Protein AF-A0A9D1LJ28-F1 (afdb_monomer)

Structure (mmCIF, N/CA/C/O backbone):
data_AF-A0A9D1LJ28-F1
#
_entry.id   AF-A0A9D1LJ28-F1
#
loop_
_atom_site.group_PDB
_atom_site.id
_atom_site.type_symbol
_atom_site.label_atom_id
_atom_site.label_alt_id
_atom_site.label_comp_id
_atom_site.label_asym_id
_atom_site.label_entity_id
_atom_site.label_seq_id
_atom_site.pdbx_PDB_ins_code
_atom_site.Cartn_x
_atom_site.Cartn_y
_atom_site.Cartn_z
_atom_site.occupancy
_atom_site.B_iso_or_equiv
_atom_site.auth_seq_id
_atom_site.auth_comp_id
_atom_site.auth_asym_id
_atom_site.auth_atom_id
_atom_site.pdbx_PDB_model_num
ATOM 1 N N . MET A 1 1 ? 4.261 -13.581 -7.707 1.00 58.72 1 MET A N 1
ATOM 2 C CA . MET A 1 1 ? 5.310 -12.545 -7.574 1.00 58.72 1 MET A CA 1
ATOM 3 C C . MET A 1 1 ? 5.638 -12.403 -6.090 1.00 58.72 1 MET A C 1
ATOM 5 O O . MET A 1 1 ? 4.703 -12.490 -5.308 1.00 58.72 1 MET A O 1
ATOM 9 N N . ARG A 1 2 ? 6.901 -12.288 -5.649 1.00 75.44 2 ARG A N 1
ATOM 10 C CA . ARG A 1 2 ? 7.209 -12.125 -4.205 1.00 75.44 2 ARG A CA 1
ATOM 11 C C . ARG A 1 2 ? 7.723 -10.711 -3.952 1.00 75.44 2 ARG A C 1
ATOM 13 O O . ARG A 1 2 ? 8.927 -10.493 -3.909 1.00 75.44 2 ARG A O 1
ATOM 20 N N . MET A 1 3 ? 6.792 -9.774 -3.797 1.00 87.31 3 MET A N 1
ATOM 21 C CA . MET A 1 3 ? 7.090 -8.367 -3.521 1.00 87.31 3 MET A CA 1
ATOM 22 C C . MET A 1 3 ? 7.743 -8.196 -2.144 1.00 87.31 3 MET A C 1
ATOM 24 O O . MET A 1 3 ? 7.380 -8.868 -1.170 1.00 87.31 3 MET A O 1
ATOM 28 N N . GLU A 1 4 ? 8.689 -7.264 -2.053 1.00 90.31 4 GLU A N 1
ATOM 29 C CA . GLU A 1 4 ? 9.364 -6.907 -0.811 1.00 90.31 4 GLU A CA 1
ATOM 30 C C . GLU A 1 4 ? 9.309 -5.393 -0.555 1.00 90.31 4 GLU A C 1
ATOM 32 O O . GLU A 1 4 ? 9.383 -4.584 -1.481 1.00 90.31 4 GLU A O 1
ATOM 37 N N . ALA A 1 5 ? 9.213 -5.009 0.718 1.00 89.31 5 ALA A N 1
ATOM 38 C CA . ALA A 1 5 ? 9.286 -3.622 1.176 1.00 89.31 5 ALA A CA 1
ATOM 39 C C . ALA A 1 5 ? 10.314 -3.491 2.311 1.00 89.31 5 ALA A C 1
ATOM 41 O O . ALA A 1 5 ? 10.403 -4.354 3.190 1.00 89.31 5 ALA A O 1
ATOM 42 N N . ASN A 1 6 ? 11.106 -2.417 2.322 1.00 87.56 6 ASN A N 1
ATOM 43 C CA . ASN A 1 6 ? 11.990 -2.118 3.450 1.00 87.56 6 ASN A CA 1
ATOM 44 C C . ASN A 1 6 ? 11.247 -1.259 4.476 1.00 87.56 6 ASN A C 1
ATOM 46 O O . ASN A 1 6 ? 10.496 -0.357 4.115 1.00 87.56 6 ASN A O 1
ATOM 50 N N . THR A 1 7 ? 11.493 -1.474 5.769 1.00 81.06 7 THR A N 1
ATOM 51 C CA . THR A 1 7 ? 10.955 -0.584 6.810 1.00 81.06 7 THR A CA 1
ATOM 52 C C . THR A 1 7 ? 11.398 0.870 6.657 1.00 81.06 7 THR A C 1
ATOM 54 O O . THR A 1 7 ? 10.712 1.753 7.166 1.00 81.06 7 THR A O 1
ATOM 57 N N . ASN A 1 8 ? 12.515 1.111 5.969 1.00 84.94 8 ASN A N 1
ATOM 58 C CA . ASN A 1 8 ? 13.027 2.447 5.677 1.00 84.94 8 ASN A CA 1
ATOM 59 C C . ASN A 1 8 ? 12.455 3.060 4.397 1.00 84.94 8 ASN A C 1
ATOM 61 O O . ASN A 1 8 ? 12.610 4.259 4.201 1.00 84.94 8 ASN A O 1
ATOM 65 N N . ASP A 1 9 ? 11.777 2.271 3.563 1.00 87.44 9 ASP A N 1
ATOM 66 C CA . ASP A 1 9 ? 11.158 2.737 2.318 1.00 87.44 9 ASP A CA 1
ATOM 67 C C . ASP A 1 9 ? 9.753 3.317 2.595 1.00 87.44 9 ASP A C 1
ATOM 69 O O . ASP A 1 9 ? 8.827 3.169 1.796 1.00 87.44 9 ASP A O 1
ATOM 73 N N . LEU A 1 10 ? 9.565 3.924 3.773 1.00 91.69 10 LEU A N 1
ATOM 74 C CA . LEU A 1 10 ? 8.327 4.600 4.152 1.00 91.69 10 LEU A CA 1
ATOM 75 C C . LEU A 1 10 ? 8.193 5.868 3.306 1.00 91.69 10 LEU A C 1
ATOM 77 O O . LEU A 1 10 ? 9.041 6.753 3.392 1.00 91.69 10 LEU A O 1
ATOM 81 N N . LEU A 1 11 ? 7.126 5.952 2.516 1.00 91.19 11 LEU A N 1
ATOM 82 C CA . LEU A 1 11 ? 6.921 7.059 1.580 1.00 91.19 11 LEU A CA 1
ATOM 83 C C . LEU A 1 11 ? 6.509 8.343 2.300 1.00 91.19 11 LEU A C 1
ATOM 85 O O . LEU A 1 11 ? 6.938 9.436 1.942 1.00 91.19 11 LEU A O 1
ATOM 89 N N . CYS A 1 12 ? 5.709 8.205 3.355 1.00 89.75 12 CYS A N 1
ATOM 90 C CA . CYS A 1 12 ? 5.049 9.333 3.984 1.00 89.75 12 CYS A CA 1
ATOM 91 C C . CYS A 1 12 ? 4.731 9.092 5.463 1.00 89.75 12 CYS A C 1
ATOM 93 O O . CYS A 1 12 ? 4.896 7.993 6.003 1.00 89.75 12 CYS A O 1
ATOM 95 N N . LYS A 1 13 ? 4.215 10.123 6.145 1.00 91.38 13 LYS A N 1
ATOM 96 C CA . LYS A 1 13 ? 3.674 9.945 7.500 1.00 91.38 13 LYS A CA 1
ATOM 97 C C . LYS A 1 13 ? 2.470 8.987 7.461 1.00 91.38 13 LYS A C 1
ATOM 99 O O . LYS A 1 13 ? 1.668 9.102 6.528 1.00 91.38 13 LYS A O 1
ATOM 104 N N . PRO A 1 14 ? 2.330 8.082 8.452 1.00 92.81 14 PRO A N 1
ATOM 105 C CA . PRO A 1 14 ? 1.177 7.193 8.544 1.00 92.81 14 PRO A CA 1
ATOM 106 C C . PRO A 1 14 ? -0.131 7.978 8.591 1.00 92.81 14 PRO A C 1
ATOM 108 O O . PRO A 1 14 ? -0.198 9.021 9.244 1.00 92.81 14 PRO A O 1
ATOM 111 N N . ILE A 1 15 ? -1.150 7.456 7.920 1.00 91.69 15 ILE A N 1
ATOM 112 C CA . ILE A 1 15 ? -2.508 7.996 7.939 1.00 91.69 15 ILE A CA 1
ATOM 113 C C . ILE A 1 15 ? -3.186 7.387 9.164 1.00 91.69 15 ILE A C 1
ATOM 115 O O . ILE A 1 15 ? -3.250 6.162 9.277 1.00 91.69 15 ILE A O 1
ATOM 119 N N . SER A 1 16 ? -3.590 8.212 10.128 1.00 91.19 16 SER A N 1
ATOM 120 C CA . SER A 1 16 ? -4.443 7.734 11.222 1.00 91.19 16 SER A CA 1
ATOM 121 C C . SER A 1 16 ? -5.777 7.291 10.642 1.00 91.19 16 SER A C 1
ATOM 123 O O . SER A 1 16 ? -6.160 7.803 9.607 1.00 91.19 16 SER A O 1
ATOM 125 N N . LEU A 1 17 ? -6.432 6.321 11.268 1.00 90.12 17 LEU A N 1
ATOM 126 C CA . LEU A 1 17 ? -7.749 5.859 10.856 1.00 90.12 17 LEU A CA 1
ATOM 127 C C . LEU A 1 17 ? -8.684 5.894 12.064 1.00 90.12 17 LEU A C 1
ATOM 129 O O . LEU A 1 17 ? -8.267 5.596 13.188 1.00 90.12 17 LEU A O 1
ATOM 133 N N . SER A 1 18 ? -9.953 6.208 11.822 1.00 88.12 18 SER A N 1
ATOM 134 C CA . SER A 1 18 ? -11.023 6.124 12.823 1.00 88.12 18 SER A CA 1
ATOM 135 C C . SER A 1 18 ? -11.299 4.673 13.248 1.00 88.12 18 SER A C 1
ATOM 137 O O . SER A 1 18 ? -11.559 4.401 14.421 1.00 88.12 18 SER A O 1
ATOM 139 N N . ALA A 1 19 ? -11.176 3.729 12.310 1.00 90.38 19 ALA A N 1
ATOM 140 C CA . ALA A 1 19 ? -11.352 2.297 12.524 1.00 90.38 19 ALA A CA 1
ATOM 141 C C . ALA A 1 19 ? -10.449 1.470 11.581 1.00 90.38 19 ALA A C 1
ATOM 143 O O . ALA A 1 19 ? -9.910 2.006 10.610 1.00 90.38 19 ALA A O 1
ATOM 144 N N . PRO A 1 20 ? -10.257 0.164 11.844 1.00 91.88 20 PRO A N 1
ATOM 145 C CA . PRO A 1 20 ? -9.601 -0.737 10.900 1.00 91.88 20 PRO A CA 1
ATOM 146 C C . PRO A 1 20 ? -10.341 -0.777 9.556 1.00 91.88 20 PRO A C 1
ATOM 148 O O . PRO A 1 20 ? -11.566 -0.868 9.527 1.00 91.88 20 PRO A O 1
ATOM 151 N N . ILE A 1 21 ? -9.595 -0.767 8.452 1.00 92.19 21 ILE A N 1
ATOM 152 C CA . ILE A 1 21 ? -10.131 -0.837 7.090 1.00 92.19 21 ILE A CA 1
ATOM 153 C C . ILE A 1 21 ? -10.016 -2.265 6.544 1.00 92.19 21 ILE A C 1
ATOM 155 O O . ILE A 1 21 ? -8.983 -2.922 6.701 1.00 92.19 21 ILE A O 1
ATOM 159 N N . ASP A 1 22 ? -11.064 -2.726 5.860 1.00 93.31 22 ASP A N 1
ATOM 160 C CA . ASP A 1 22 ? -11.018 -3.927 5.024 1.00 93.31 22 ASP A CA 1
ATOM 161 C C . ASP A 1 22 ? -10.314 -3.608 3.696 1.00 93.31 22 ASP A C 1
ATOM 163 O O . ASP A 1 22 ? -10.745 -2.737 2.935 1.00 93.31 22 ASP A O 1
ATOM 167 N N . PHE A 1 23 ? -9.224 -4.319 3.402 1.00 94.62 23 PHE A N 1
ATOM 168 C CA . PHE A 1 23 ? -8.471 -4.122 2.164 1.00 94.62 23 PHE A CA 1
ATOM 169 C C . PHE A 1 23 ? -9.266 -4.444 0.898 1.00 94.62 23 PHE A C 1
ATOM 171 O O . PHE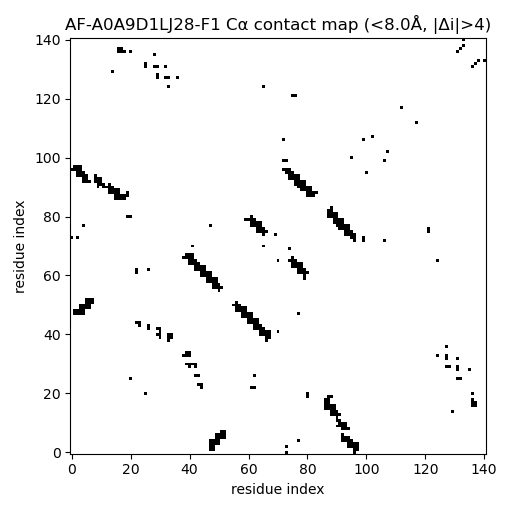 A 1 23 ? -8.962 -3.865 -0.141 1.00 94.62 23 PHE A O 1
ATOM 178 N N . THR A 1 24 ? -10.282 -5.304 0.965 1.00 94.25 24 THR A N 1
ATOM 179 C CA . THR A 1 24 ? -11.175 -5.566 -0.174 1.00 94.25 24 THR A CA 1
ATOM 180 C C . THR A 1 24 ? -11.968 -4.316 -0.539 1.00 94.25 24 THR A C 1
ATOM 182 O O . THR A 1 24 ? -12.020 -3.934 -1.702 1.00 94.25 24 THR A O 1
ATOM 185 N N . VAL A 1 25 ? -12.519 -3.630 0.465 1.00 94.00 25 VAL A N 1
ATOM 186 C CA . VAL A 1 25 ? -13.282 -2.391 0.261 1.00 94.00 25 VAL A CA 1
ATOM 187 C C . VAL A 1 25 ? -12.350 -1.265 -0.186 1.00 94.00 25 VAL A C 1
ATOM 189 O O . VAL A 1 25 ? -12.638 -0.541 -1.136 1.00 94.00 25 VAL A O 1
ATOM 192 N N . LEU A 1 26 ? -11.183 -1.145 0.454 1.00 95.00 26 LEU A N 1
ATOM 193 C CA . LEU A 1 26 ? -10.192 -0.132 0.094 1.00 95.00 26 LEU A CA 1
ATOM 194 C C . LEU A 1 26 ? -9.680 -0.296 -1.343 1.00 95.00 26 LEU A C 1
ATOM 196 O O . LEU A 1 26 ? -9.468 0.703 -2.023 1.00 95.00 26 LEU A O 1
ATOM 200 N N . LYS A 1 27 ? -9.501 -1.537 -1.811 1.00 94.69 27 LYS A N 1
ATOM 201 C CA . LYS A 1 27 ? -9.147 -1.850 -3.201 1.00 94.69 27 LYS A CA 1
ATOM 202 C C . LYS A 1 27 ? -10.151 -1.246 -4.180 1.00 94.69 27 LYS A C 1
ATOM 204 O O . LYS A 1 27 ? -9.733 -0.580 -5.122 1.00 94.69 27 LYS A O 1
ATOM 209 N N . GLU A 1 28 ? -11.445 -1.484 -3.969 1.00 94.69 28 GLU A N 1
ATOM 210 C CA . GLU A 1 28 ? -12.498 -1.000 -4.870 1.00 94.69 28 GLU A CA 1
ATOM 211 C C . GLU A 1 28 ? -12.514 0.530 -4.932 1.00 94.69 28 GLU A C 1
ATOM 213 O O . GLU A 1 28 ? -12.552 1.108 -6.018 1.00 94.69 28 GLU A O 1
ATOM 218 N N . ILE A 1 29 ? -12.383 1.187 -3.775 1.00 94.00 29 ILE A N 1
ATOM 219 C CA . ILE A 1 29 ? -12.351 2.650 -3.681 1.00 94.00 29 ILE A CA 1
ATOM 220 C C . ILE A 1 29 ? -11.101 3.213 -4.371 1.00 94.00 29 ILE A C 1
ATOM 222 O O . ILE A 1 29 ? -11.218 4.107 -5.204 1.00 94.00 29 ILE A O 1
ATOM 226 N N . ILE A 1 30 ? -9.908 2.676 -4.091 1.00 94.75 30 ILE A N 1
ATOM 227 C CA . ILE A 1 30 ? -8.665 3.122 -4.746 1.00 94.75 30 ILE A CA 1
ATOM 228 C C . ILE A 1 30 ? -8.753 2.940 -6.264 1.00 94.75 30 ILE A C 1
ATOM 230 O O . ILE A 1 30 ? -8.335 3.830 -7.004 1.00 94.75 30 ILE A O 1
ATOM 234 N N . GLY A 1 31 ? -9.306 1.818 -6.734 1.00 92.50 31 GLY A N 1
ATOM 235 C CA . GLY A 1 31 ? -9.525 1.573 -8.159 1.00 92.50 31 GLY A CA 1
ATOM 236 C C . GLY A 1 31 ? -10.433 2.631 -8.791 1.00 92.50 31 GLY A C 1
ATOM 237 O O . GLY A 1 31 ? -10.101 3.174 -9.846 1.00 92.50 31 GLY A O 1
ATOM 238 N N . PHE A 1 32 ? -11.527 2.990 -8.111 1.00 92.75 32 PHE A N 1
ATOM 239 C CA . PHE A 1 32 ? -12.436 4.054 -8.541 1.00 92.75 32 PHE A CA 1
ATOM 240 C C . PHE A 1 32 ? -11.737 5.421 -8.635 1.00 92.75 32 PHE A C 1
ATOM 242 O O . PHE A 1 32 ? -11.762 6.044 -9.696 1.00 92.75 32 PHE A O 1
ATOM 249 N N . PHE A 1 33 ? -11.044 5.873 -7.582 1.00 93.00 33 PHE A N 1
ATOM 250 C CA . PHE A 1 33 ? -10.322 7.155 -7.638 1.00 93.00 33 PHE A CA 1
ATOM 251 C C . PHE A 1 33 ? -9.189 7.149 -8.659 1.00 93.00 33 PHE A C 1
ATOM 253 O O . PHE A 1 33 ? -8.933 8.175 -9.290 1.00 93.00 33 PHE A O 1
ATOM 260 N N . GLY A 1 34 ? -8.499 6.019 -8.823 1.00 91.38 34 GLY A N 1
ATOM 261 C CA . GLY A 1 34 ? -7.498 5.851 -9.868 1.00 91.38 34 GLY A CA 1
ATOM 262 C C . GLY A 1 34 ? -8.093 6.131 -11.247 1.00 91.38 34 GLY A C 1
ATOM 263 O O . GLY A 1 34 ? -7.573 6.968 -11.988 1.00 91.38 34 GLY A O 1
ATOM 264 N N . HIS A 1 35 ? -9.233 5.511 -11.557 1.00 90.81 35 HIS A N 1
ATOM 265 C CA . HIS A 1 35 ? -9.945 5.733 -12.814 1.00 90.81 35 HIS A CA 1
ATOM 266 C C . HIS A 1 35 ? -10.349 7.207 -13.012 1.00 90.81 35 HIS A C 1
ATOM 268 O O . HIS A 1 35 ? -10.012 7.796 -14.042 1.00 90.81 35 HIS A O 1
ATOM 274 N N . GLU A 1 36 ? -10.964 7.839 -12.007 1.00 91.19 36 GLU A N 1
ATOM 275 C CA . GLU A 1 36 ? -11.352 9.263 -12.052 1.00 91.19 36 GLU A CA 1
ATOM 276 C C . GLU A 1 36 ? -10.152 10.198 -12.297 1.00 91.19 36 GLU A C 1
ATOM 278 O O . GLU A 1 36 ? -10.255 11.205 -13.000 1.00 91.19 36 GLU A O 1
ATOM 283 N N . ASN A 1 37 ? -8.972 9.836 -11.787 1.00 88.50 37 ASN A N 1
ATOM 284 C CA . ASN A 1 37 ? -7.733 10.595 -11.964 1.00 88.50 37 ASN A CA 1
ATOM 285 C C . ASN A 1 37 ? -6.922 10.171 -13.203 1.00 88.50 37 ASN A C 1
ATOM 287 O O . ASN A 1 37 ? -5.752 10.542 -13.330 1.00 88.50 37 ASN A O 1
ATOM 291 N N . ARG A 1 38 ? -7.532 9.422 -14.138 1.00 89.00 38 ARG A N 1
ATOM 292 C CA . ARG A 1 38 ? -6.904 8.912 -15.376 1.00 89.00 38 ARG A CA 1
ATOM 293 C C . ARG A 1 38 ? -5.637 8.094 -15.119 1.00 89.00 38 ARG A C 1
ATOM 295 O O . ARG A 1 38 ? -4.697 8.110 -15.912 1.00 89.00 38 ARG A O 1
ATOM 302 N N . MET A 1 39 ? -5.616 7.389 -13.998 1.00 86.56 39 MET A N 1
ATOM 303 C CA . MET A 1 39 ? -4.515 6.558 -13.550 1.00 86.56 39 MET A CA 1
ATOM 304 C C . MET A 1 39 ? -5.099 5.244 -13.042 1.00 86.56 39 MET A C 1
ATOM 306 O O . MET A 1 39 ? -5.311 5.080 -11.848 1.00 86.56 39 MET A O 1
ATOM 310 N N . GLU A 1 40 ? -5.407 4.318 -13.950 1.00 87.00 40 GLU A N 1
ATOM 311 C CA . GLU A 1 40 ? -5.981 3.019 -13.583 1.00 87.00 40 GLU A CA 1
ATOM 312 C C . GLU A 1 40 ? -5.028 2.273 -12.643 1.00 87.00 40 GLU A C 1
ATOM 314 O O . GLU A 1 40 ? -3.942 1.838 -13.039 1.00 87.00 40 GLU A O 1
ATOM 319 N N . LEU A 1 41 ? -5.421 2.196 -11.370 1.00 89.81 41 LEU A N 1
ATOM 320 C CA . LEU A 1 41 ? -4.665 1.524 -10.327 1.00 89.81 41 LEU A CA 1
ATOM 321 C C . LEU A 1 41 ? -5.222 0.123 -10.147 1.00 89.81 41 LEU A C 1
ATOM 323 O O . LEU A 1 41 ? -6.397 -0.068 -9.836 1.00 89.81 41 LEU A O 1
ATOM 327 N N . TRP A 1 42 ? -4.342 -0.853 -10.283 1.00 88.88 42 TRP A N 1
ATOM 328 C CA . TRP A 1 42 ? -4.597 -2.202 -9.837 1.00 88.88 42 TRP A CA 1
ATOM 329 C C . TRP A 1 42 ? -4.223 -2.313 -8.364 1.00 88.88 42 TRP A C 1
ATOM 331 O O . TRP A 1 42 ? -3.177 -1.807 -7.937 1.00 88.88 42 TRP A O 1
ATOM 341 N N . ALA A 1 43 ? -5.063 -2.992 -7.587 1.00 90.38 43 ALA A N 1
ATOM 342 C CA . ALA A 1 43 ? -4.760 -3.271 -6.199 1.00 90.38 43 ALA A CA 1
ATOM 343 C C . ALA A 1 43 ? -5.208 -4.672 -5.773 1.00 90.38 43 ALA A C 1
ATOM 345 O O . ALA A 1 43 ? -6.326 -5.073 -6.079 1.00 90.38 43 ALA A O 1
ATOM 346 N N . GLU A 1 44 ? -4.366 -5.403 -5.038 1.00 90.62 44 GLU A N 1
ATOM 347 C CA . GLU A 1 44 ? -4.730 -6.711 -4.473 1.00 90.62 44 GLU A CA 1
ATOM 348 C C . GLU A 1 44 ? -4.166 -6.927 -3.063 1.00 90.62 44 GLU A C 1
ATOM 350 O O . GLU A 1 44 ? -3.000 -6.593 -2.798 1.00 90.62 44 GLU A O 1
ATOM 355 N N . PRO A 1 45 ? -4.969 -7.494 -2.141 1.00 92.38 45 PRO A N 1
ATOM 356 C CA . PRO A 1 45 ? -4.481 -7.955 -0.852 1.00 92.38 45 PRO A CA 1
ATOM 357 C C . PRO A 1 45 ? -3.480 -9.099 -1.034 1.00 92.38 45 PRO A C 1
ATOM 359 O O . PRO A 1 45 ? -3.807 -10.159 -1.558 1.00 92.38 45 PRO A O 1
ATOM 362 N N . GLU A 1 46 ? -2.262 -8.902 -0.549 1.00 90.38 46 GLU A N 1
ATOM 363 C CA . GLU A 1 46 ? -1.158 -9.840 -0.708 1.00 90.38 46 GLU A CA 1
ATOM 364 C C . GLU A 1 46 ? -0.303 -9.921 0.559 1.00 90.38 46 GLU A C 1
ATOM 366 O O . GLU A 1 46 ? -0.279 -9.028 1.413 1.00 90.38 46 GLU A O 1
ATOM 371 N N . SER A 1 47 ? 0.444 -11.015 0.688 1.00 91.00 47 SER A N 1
ATOM 372 C CA . SER A 1 47 ? 1.405 -11.183 1.778 1.00 91.00 47 SER A CA 1
ATOM 373 C C . SER A 1 47 ? 2.787 -10.681 1.353 1.00 91.00 47 SER A C 1
ATOM 375 O O . SER A 1 47 ? 3.533 -11.377 0.662 1.00 91.00 47 SER A O 1
ATOM 377 N N . ILE A 1 48 ? 3.173 -9.496 1.826 1.00 89.75 48 ILE A N 1
ATOM 378 C CA . ILE A 1 48 ? 4.433 -8.837 1.459 1.00 89.75 48 ILE A CA 1
ATOM 379 C C . ILE A 1 48 ? 5.519 -9.153 2.478 1.00 89.75 48 ILE A C 1
ATOM 381 O O . ILE A 1 48 ? 5.296 -9.127 3.693 1.00 89.75 48 ILE A O 1
ATOM 385 N N . ARG A 1 49 ? 6.736 -9.397 1.990 1.00 91.06 49 ARG A N 1
ATOM 386 C CA . ARG A 1 49 ? 7.911 -9.539 2.849 1.00 91.06 49 ARG A CA 1
ATOM 387 C C . ARG A 1 49 ? 8.465 -8.169 3.228 1.00 91.06 49 ARG A C 1
ATOM 389 O O . ARG A 1 49 ? 8.982 -7.438 2.388 1.00 91.06 49 ARG A O 1
ATOM 396 N N . PHE A 1 50 ? 8.450 -7.863 4.517 1.00 88.12 50 PHE A N 1
ATOM 397 C CA . PHE A 1 50 ? 9.076 -6.672 5.072 1.00 88.12 50 PHE A CA 1
ATOM 398 C C . PHE A 1 50 ? 10.480 -6.986 5.583 1.00 88.12 50 PHE A C 1
ATOM 400 O O . PHE A 1 50 ? 10.654 -7.833 6.466 1.00 88.12 50 PHE A O 1
ATOM 407 N N . ARG A 1 51 ? 11.488 -6.291 5.048 1.00 85.44 51 ARG A N 1
ATOM 408 C CA . ARG A 1 51 ? 12.873 -6.355 5.534 1.00 85.44 51 ARG A CA 1
ATOM 409 C C . ARG A 1 51 ? 13.107 -5.277 6.589 1.00 85.44 51 ARG A C 1
ATOM 411 O O . ARG A 1 51 ? 12.896 -4.096 6.322 1.00 85.44 51 ARG A O 1
ATOM 418 N N . LYS A 1 52 ? 13.569 -5.684 7.775 1.00 80.12 52 LYS A N 1
ATOM 419 C CA . LYS A 1 52 ? 14.149 -4.775 8.776 1.00 80.12 52 LYS A CA 1
ATOM 420 C C . LYS A 1 52 ? 15.638 -4.566 8.510 1.00 80.12 52 LYS A C 1
ATOM 422 O O . LYS A 1 52 ? 16.285 -5.393 7.873 1.00 80.12 52 LYS A O 1
ATOM 427 N N . TRP A 1 53 ? 16.179 -3.491 9.079 1.00 61.06 53 TRP A N 1
ATOM 428 C CA . TRP A 1 53 ? 17.599 -3.126 9.004 1.00 61.06 53 TRP A CA 1
ATOM 429 C C . TRP A 1 53 ? 18.567 -4.237 9.443 1.00 61.06 53 TRP A C 1
ATOM 431 O O . TRP A 1 53 ? 19.691 -4.306 8.962 1.00 61.06 53 TRP A O 1
ATOM 441 N N . THR A 1 54 ? 18.127 -5.141 10.317 1.00 59.56 54 THR A N 1
ATOM 442 C CA . THR A 1 54 ? 18.952 -6.198 10.906 1.00 59.56 54 THR A CA 1
ATOM 443 C C . THR A 1 54 ? 18.534 -7.586 10.424 1.00 59.56 54 THR A C 1
ATOM 445 O O . THR A 1 54 ? 17.986 -8.339 11.206 1.00 59.56 54 THR A O 1
ATOM 448 N N . PHE A 1 55 ? 18.756 -7.936 9.150 1.00 61.28 55 PHE A N 1
ATOM 449 C CA . PHE A 1 55 ? 18.619 -9.289 8.546 1.00 61.28 55 PHE A CA 1
ATOM 450 C C . PHE A 1 55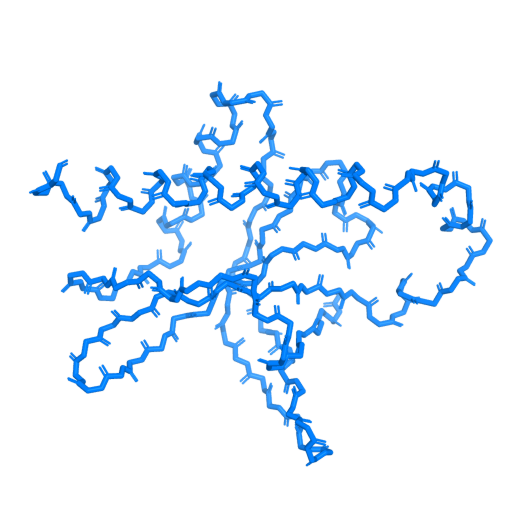 ? 17.287 -10.063 8.710 1.00 61.28 55 PHE A C 1
ATOM 452 O O . PHE A 1 55 ? 17.046 -11.031 7.988 1.00 61.28 55 PHE A O 1
ATOM 459 N N . PHE A 1 56 ? 16.381 -9.646 9.589 1.00 72.38 56 PHE A N 1
ATOM 460 C CA . PHE A 1 56 ? 15.112 -10.296 9.846 1.00 72.38 56 PHE A CA 1
ATOM 461 C C . PHE A 1 56 ? 14.083 -9.828 8.825 1.00 72.38 56 PHE A C 1
ATOM 463 O O . PHE A 1 56 ? 13.847 -8.632 8.626 1.00 72.38 56 PHE A O 1
ATOM 470 N N . SER A 1 57 ? 13.459 -10.805 8.178 1.00 81.31 57 SER A N 1
ATOM 471 C CA . SER A 1 57 ? 12.310 -10.604 7.307 1.00 81.31 57 SER A CA 1
ATOM 472 C C . SER A 1 57 ? 11.074 -11.192 7.961 1.00 81.31 57 SER A C 1
ATOM 474 O O . SER A 1 57 ? 11.151 -12.247 8.584 1.00 81.31 57 SER A O 1
ATOM 476 N N . PHE A 1 58 ? 9.934 -10.543 7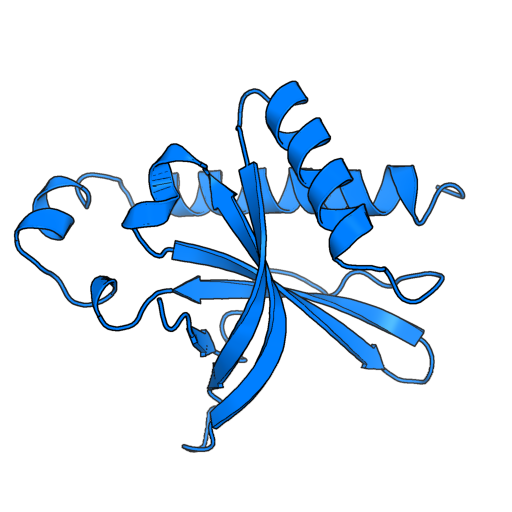.788 1.00 85.62 58 PHE A N 1
ATOM 477 C CA . PHE A 1 58 ? 8.645 -11.086 8.196 1.00 85.62 58 PHE A CA 1
ATOM 478 C C . PHE A 1 58 ? 7.610 -10.787 7.119 1.00 85.62 58 PHE A C 1
ATOM 480 O O . PHE A 1 58 ? 7.731 -9.803 6.393 1.00 85.62 58 PHE A O 1
ATOM 487 N N . PHE A 1 59 ? 6.604 -11.645 7.008 1.00 89.06 59 PHE A N 1
ATOM 488 C CA . PHE A 1 59 ? 5.504 -11.455 6.074 1.00 89.06 59 PHE A CA 1
ATOM 489 C C . PHE A 1 59 ? 4.346 -10.744 6.769 1.00 89.06 59 PHE A C 1
ATOM 491 O O . PHE A 1 59 ? 4.064 -11.015 7.941 1.00 89.06 59 PHE A O 1
ATOM 498 N N . ARG A 1 60 ? 3.699 -9.809 6.072 1.00 90.19 60 ARG A N 1
ATOM 499 C CA . ARG A 1 60 ? 2.478 -9.150 6.546 1.00 90.19 60 ARG A CA 1
ATOM 500 C C . ARG A 1 60 ? 1.446 -9.062 5.428 1.00 90.19 60 ARG A C 1
ATOM 502 O O . ARG A 1 60 ? 1.843 -8.785 4.297 1.00 90.19 60 ARG A O 1
ATOM 509 N N . PRO A 1 61 ? 0.153 -9.216 5.758 1.00 92.56 61 PRO A N 1
ATOM 510 C CA . PRO A 1 61 ? -0.920 -8.814 4.863 1.00 92.56 61 PRO A CA 1
ATOM 511 C C . PRO A 1 61 ? -0.801 -7.319 4.573 1.00 92.56 61 PRO A C 1
ATOM 513 O O . PRO A 1 61 ? -0.611 -6.519 5.494 1.00 92.56 61 PRO A O 1
ATOM 516 N N . ALA A 1 62 ? -0.903 -6.955 3.309 1.00 94.31 62 ALA A N 1
ATOM 517 C CA . ALA A 1 62 ? -0.888 -5.584 2.839 1.00 94.31 62 ALA A CA 1
ATOM 518 C C . ALA A 1 62 ? -1.691 -5.495 1.541 1.00 94.31 62 ALA A C 1
ATOM 520 O O . ALA A 1 62 ? -1.814 -6.482 0.823 1.00 94.31 62 ALA A O 1
ATOM 521 N N . LEU A 1 63 ? -2.215 -4.317 1.227 1.00 95.00 63 LEU A N 1
ATOM 522 C CA . LEU A 1 63 ? -2.786 -4.048 -0.087 1.00 95.00 63 LEU A CA 1
ATOM 523 C C . LEU A 1 63 ? -1.664 -3.533 -0.993 1.00 95.00 63 LEU A C 1
ATOM 525 O O . LEU A 1 63 ? -1.055 -2.501 -0.705 1.00 95.00 63 LEU A O 1
ATOM 529 N N . LEU A 1 64 ? -1.339 -4.281 -2.044 1.00 93.44 64 LEU A N 1
ATOM 530 C CA . LEU A 1 64 ? -0.431 -3.822 -3.092 1.00 93.44 64 LEU A CA 1
ATOM 531 C C . LEU A 1 64 ? -1.198 -2.927 -4.048 1.00 93.44 64 LEU A C 1
ATOM 533 O O . LEU A 1 64 ? -2.289 -3.304 -4.442 1.00 93.44 64 LEU A O 1
ATOM 537 N N . VAL A 1 65 ? -0.627 -1.785 -4.419 1.00 93.12 65 VAL A N 1
ATOM 538 C CA . VAL A 1 65 ? -1.217 -0.817 -5.347 1.00 93.12 65 VAL A CA 1
ATOM 539 C C . VAL A 1 65 ? -0.173 -0.416 -6.380 1.00 93.12 65 VAL A C 1
ATOM 541 O O . VAL A 1 65 ? 0.938 -0.025 -6.017 1.00 93.12 65 VAL A O 1
ATOM 544 N N . PHE A 1 66 ? -0.516 -0.477 -7.660 1.00 91.06 66 PHE A N 1
ATOM 545 C CA . PHE A 1 66 ? 0.335 -0.012 -8.757 1.00 91.06 66 PHE A CA 1
ATOM 546 C C . PHE A 1 66 ? -0.504 0.350 -9.985 1.00 91.06 66 PHE A C 1
ATOM 548 O O . PHE A 1 66 ? -1.653 -0.074 -10.081 1.00 91.06 66 PHE A O 1
ATOM 555 N N . PRO A 1 67 ? 0.036 1.126 -10.938 1.00 85.88 67 PRO A N 1
ATOM 556 C CA . PRO A 1 67 ? -0.627 1.329 -12.219 1.00 85.88 67 PRO A CA 1
ATOM 557 C C . PRO A 1 67 ? -0.833 -0.012 -12.932 1.00 85.88 67 PRO A C 1
ATOM 559 O O . PRO A 1 67 ? 0.083 -0.836 -12.945 1.00 85.88 67 PRO A O 1
ATOM 562 N N . ASP A 1 68 ? -1.993 -0.227 -13.552 1.00 82.31 68 ASP A N 1
ATOM 563 C CA . ASP A 1 68 ? -2.347 -1.502 -14.201 1.00 82.31 68 ASP A CA 1
ATOM 564 C C 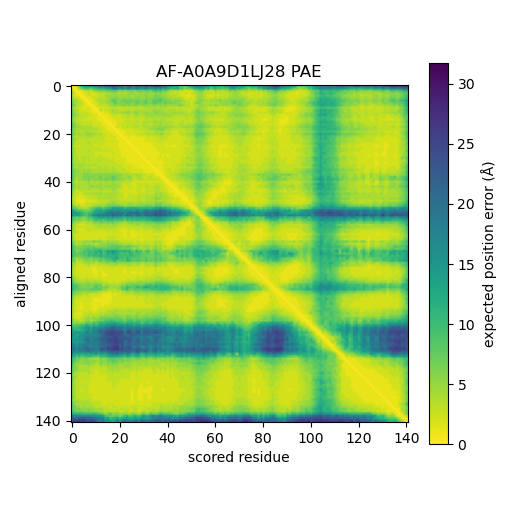. ASP A 1 68 ? -1.293 -1.937 -15.238 1.00 82.31 68 ASP A C 1
ATOM 566 O O . ASP A 1 68 ? -0.739 -3.037 -15.194 1.00 82.31 68 ASP A O 1
ATOM 570 N N . TRP A 1 69 ? -0.847 -1.001 -16.077 1.00 76.31 69 TRP A N 1
ATOM 571 C CA . TRP A 1 69 ? 0.210 -1.236 -17.065 1.00 76.31 69 TRP A CA 1
ATOM 572 C C . TRP A 1 69 ? 1.588 -1.593 -16.456 1.00 76.31 69 TRP A C 1
ATOM 574 O O . TRP A 1 69 ? 2.479 -2.053 -17.177 1.00 76.31 69 TRP A O 1
ATOM 584 N N . ARG A 1 70 ? 1.783 -1.411 -15.138 1.00 69.88 70 ARG A N 1
ATOM 585 C CA . ARG A 1 70 ? 3.009 -1.738 -14.384 1.00 69.88 70 ARG A CA 1
ATOM 586 C C . ARG A 1 70 ? 2.932 -3.034 -13.578 1.00 69.88 70 ARG A C 1
ATOM 588 O O . ARG A 1 70 ? 3.936 -3.362 -12.945 1.00 69.88 70 ARG A O 1
ATOM 595 N N . ILE A 1 71 ? 1.855 -3.827 -13.662 1.00 70.50 71 ILE A N 1
ATOM 596 C CA . ILE A 1 71 ? 1.773 -5.153 -13.001 1.00 70.50 71 ILE A CA 1
ATOM 597 C C . ILE A 1 71 ? 3.066 -5.963 -13.212 1.00 70.50 71 ILE A C 1
ATOM 599 O O . ILE A 1 71 ? 3.626 -6.551 -12.287 1.00 70.50 71 ILE A O 1
ATOM 603 N N . HIS A 1 72 ? 3.585 -5.961 -14.442 1.00 68.00 72 HIS A N 1
ATOM 604 C CA . HIS A 1 72 ? 4.760 -6.744 -14.830 1.00 68.00 72 HIS A CA 1
ATOM 605 C C . HIS A 1 72 ? 6.104 -6.114 -14.461 1.00 68.00 72 HIS A C 1
ATOM 607 O O . HIS A 1 72 ? 7.130 -6.781 -14.586 1.00 68.00 72 HIS A O 1
ATOM 613 N N . GLN A 1 73 ? 6.120 -4.851 -14.032 1.00 70.81 73 GLN A N 1
ATOM 614 C CA . GLN A 1 73 ? 7.341 -4.176 -13.590 1.00 70.81 73 GLN A CA 1
ATOM 615 C C . GLN A 1 73 ? 7.670 -4.491 -12.130 1.00 70.81 73 GLN A C 1
ATOM 617 O O . GLN A 1 73 ? 8.821 -4.365 -11.725 1.00 70.81 73 GLN A O 1
ATOM 622 N N . GLY A 1 74 ? 6.685 -4.983 -11.370 1.00 76.88 74 GLY A N 1
ATOM 623 C CA . GLY A 1 74 ? 6.862 -5.380 -9.979 1.00 76.88 74 GLY A CA 1
ATOM 624 C C . GLY A 1 74 ? 7.348 -4.227 -9.120 1.00 76.88 74 GLY A C 1
ATOM 625 O O . GLY A 1 7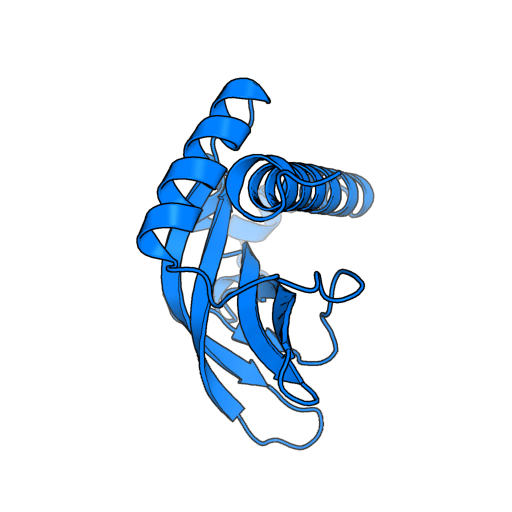4 ? 8.211 -4.434 -8.283 1.00 76.88 74 GLY A O 1
ATOM 626 N N . GLU A 1 75 ? 6.815 -3.026 -9.320 1.00 83.31 75 GLU A N 1
ATOM 627 C CA . GLU A 1 75 ? 7.052 -1.860 -8.471 1.00 83.31 75 GLU A CA 1
ATOM 628 C C . GLU A 1 75 ? 5.711 -1.222 -8.120 1.00 83.31 75 GLU A C 1
ATOM 630 O O . GLU A 1 75 ? 4.808 -1.168 -8.954 1.00 83.31 75 GLU A O 1
ATOM 635 N N . GLY A 1 76 ? 5.564 -0.760 -6.880 1.00 89.62 76 GLY A N 1
ATOM 636 C CA . GLY A 1 76 ? 4.318 -0.159 -6.425 1.00 89.62 76 GLY A CA 1
ATOM 637 C C . GLY A 1 76 ? 4.365 0.349 -4.991 1.00 89.62 76 GLY A C 1
ATOM 638 O O . GLY A 1 76 ? 5.430 0.559 -4.398 1.00 89.62 76 GLY A O 1
ATOM 639 N N . ILE A 1 77 ? 3.175 0.529 -4.428 1.00 93.75 77 ILE A N 1
ATOM 640 C CA . ILE A 1 77 ? 2.949 0.929 -3.045 1.00 93.75 77 ILE A CA 1
ATOM 641 C C . ILE A 1 77 ? 2.345 -0.245 -2.279 1.00 93.75 77 ILE A C 1
ATOM 643 O O . ILE A 1 77 ? 1.361 -0.851 -2.687 1.00 93.75 77 ILE A O 1
ATOM 647 N N . ALA A 1 78 ? 2.934 -0.556 -1.134 1.00 94.69 78 ALA A N 1
ATOM 648 C CA . ALA A 1 78 ? 2.405 -1.490 -0.160 1.00 94.69 78 ALA A CA 1
ATOM 649 C C . ALA A 1 78 ? 1.714 -0.725 0.969 1.00 94.69 78 ALA A C 1
ATOM 651 O O . ALA A 1 78 ? 2.364 0.018 1.710 1.00 94.69 78 ALA A O 1
ATOM 652 N N . LEU A 1 79 ? 0.415 -0.953 1.132 1.00 95.62 79 LEU A N 1
ATOM 653 C CA . LEU A 1 79 ? -0.391 -0.398 2.211 1.00 95.62 79 LEU A CA 1
ATOM 654 C C . LEU A 1 79 ? -0.496 -1.409 3.345 1.00 95.62 79 LEU A C 1
ATOM 656 O O . LEU A 1 79 ? -1.111 -2.464 3.213 1.00 95.62 79 LEU A O 1
ATOM 660 N N . LEU A 1 80 ? 0.121 -1.084 4.476 1.00 95.12 80 LEU A N 1
ATOM 661 C CA . LEU A 1 80 ? 0.140 -1.929 5.661 1.00 9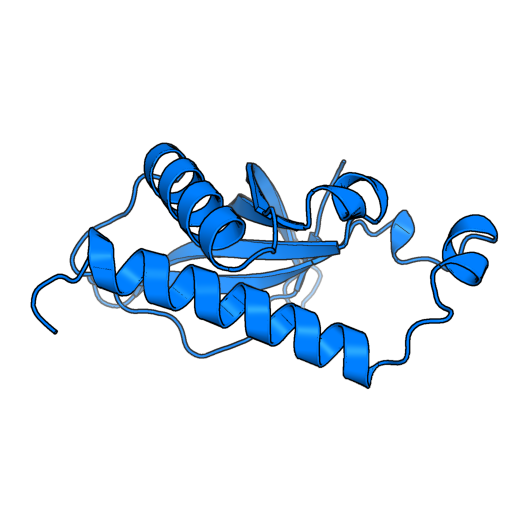5.12 80 LEU A CA 1
ATOM 662 C C . LEU A 1 80 ? -0.624 -1.253 6.795 1.00 95.12 80 LEU A C 1
ATOM 664 O O . LEU A 1 80 ? -0.229 -0.189 7.272 1.00 95.12 80 LEU A O 1
ATOM 668 N N . GLN A 1 81 ? -1.668 -1.916 7.282 1.00 94.38 81 GLN A N 1
ATOM 669 C CA . GLN A 1 81 ? -2.374 -1.480 8.476 1.00 94.38 81 GLN A CA 1
ATOM 670 C C . GLN A 1 81 ? -1.612 -1.914 9.731 1.00 94.38 81 GLN A C 1
ATOM 672 O O . GLN A 1 81 ? -1.194 -3.068 9.865 1.00 94.38 81 GLN A O 1
ATOM 677 N N . LYS A 1 82 ? -1.417 -0.981 10.662 1.00 93.19 82 LYS A N 1
ATOM 678 C CA . LYS A 1 82 ? -0.805 -1.232 11.970 1.00 93.19 82 LYS A CA 1
ATOM 679 C C . LYS A 1 82 ? -1.584 -0.516 13.051 1.00 93.19 82 LYS A C 1
ATOM 681 O O . LYS A 1 82 ? -2.035 0.602 12.845 1.00 93.19 82 LYS A O 1
ATOM 686 N N . GLU A 1 83 ? -1.623 -1.101 14.235 1.00 91.69 83 GLU A N 1
ATOM 687 C CA . GLU A 1 83 ? -2.123 -0.416 15.421 1.00 91.69 83 GLU A CA 1
ATOM 688 C C . GLU A 1 83 ? -0.968 0.225 16.188 1.00 91.69 83 GLU A C 1
ATOM 690 O O . GLU A 1 83 ? 0.052 -0.414 16.473 1.00 91.69 83 GLU A O 1
ATOM 695 N N . ARG A 1 84 ? -1.117 1.505 16.538 1.00 86.44 84 ARG A N 1
ATOM 696 C CA . ARG A 1 84 ? -0.159 2.224 17.379 1.00 86.44 84 ARG A CA 1
ATOM 697 C C . ARG A 1 84 ? -0.911 3.003 18.447 1.00 86.44 84 ARG A C 1
ATOM 699 O O . ARG A 1 84 ? -1.710 3.872 18.130 1.00 86.44 84 ARG A O 1
ATOM 706 N N . LYS A 1 85 ? -0.612 2.714 19.720 1.00 85.88 85 LYS A N 1
ATOM 707 C CA . LYS A 1 85 ? -1.278 3.326 20.889 1.00 85.88 85 LYS A CA 1
ATOM 708 C C . LYS A 1 85 ? -2.812 3.171 20.869 1.00 85.88 85 LYS A C 1
ATOM 710 O O . LYS A 1 85 ? -3.518 4.077 21.285 1.00 85.88 85 LYS A O 1
ATOM 715 N N . GLY A 1 86 ? -3.309 2.031 20.384 1.00 86.25 86 GLY A N 1
ATOM 716 C CA . GLY A 1 86 ? -4.746 1.744 20.313 1.00 86.25 86 GLY A CA 1
ATOM 717 C C . GLY A 1 86 ? -5.476 2.376 19.125 1.00 86.25 86 GLY A C 1
ATOM 718 O O . GLY A 1 86 ? -6.673 2.160 18.992 1.00 86.25 86 GLY A O 1
ATOM 719 N N . SER A 1 87 ? -4.780 3.113 18.252 1.00 89.44 87 SER A N 1
ATOM 720 C CA . SER A 1 87 ? -5.367 3.676 17.033 1.00 89.44 87 SER A CA 1
ATOM 721 C C . SER A 1 87 ? -4.855 2.937 15.791 1.00 89.44 87 SER A C 1
ATOM 723 O O . SER A 1 87 ? -3.632 2.759 15.658 1.00 89.44 87 SER A O 1
ATOM 725 N N . PRO A 1 88 ? -5.744 2.506 14.879 1.00 93.31 88 PRO A N 1
ATOM 726 C CA . PRO A 1 88 ? -5.341 1.951 13.595 1.00 93.31 88 PRO A CA 1
ATOM 727 C C . PRO A 1 88 ? -4.704 3.039 12.721 1.00 93.31 88 PRO A C 1
ATOM 729 O O . PRO A 1 88 ? -5.080 4.209 12.759 1.00 93.31 88 PRO A O 1
ATOM 732 N N . GLN A 1 89 ? -3.681 2.655 11.964 1.00 94.50 89 GLN A N 1
ATOM 733 C CA . GLN A 1 89 ? -2.941 3.528 11.059 1.00 94.50 89 GLN A CA 1
ATOM 734 C C . GLN A 1 89 ? -2.624 2.795 9.759 1.00 94.50 89 GLN A C 1
ATOM 736 O O . GLN A 1 89 ? -2.193 1.637 9.791 1.00 94.50 89 GLN A O 1
ATOM 741 N N . LEU A 1 90 ? -2.730 3.492 8.632 1.00 95.19 90 LEU A N 1
ATOM 742 C CA . LEU A 1 90 ? -2.288 3.015 7.328 1.00 95.19 90 LEU A CA 1
ATOM 743 C C . LEU A 1 90 ? -0.879 3.533 7.023 1.00 95.19 90 LEU A C 1
ATOM 745 O O . LEU A 1 90 ? -0.611 4.735 7.051 1.00 95.19 90 LEU A O 1
ATOM 749 N N . TRP A 1 91 ? 0.043 2.613 6.752 1.00 95.56 91 TRP A N 1
ATOM 750 C CA . TRP A 1 91 ? 1.441 2.907 6.451 1.00 95.56 91 TRP A CA 1
ATOM 751 C C . TRP A 1 91 ? 1.736 2.571 4.993 1.00 95.56 91 TRP A C 1
ATOM 753 O O . TRP A 1 91 ? 1.431 1.466 4.550 1.00 95.56 91 TRP A O 1
ATOM 763 N N . MET A 1 92 ? 2.367 3.500 4.276 1.00 96.06 92 MET A N 1
ATOM 764 C CA . MET A 1 92 ? 2.604 3.395 2.835 1.00 96.06 92 MET A CA 1
ATOM 765 C C . MET A 1 92 ? 4.089 3.189 2.563 1.00 96.06 92 MET A C 1
ATOM 767 O O . MET A 1 92 ? 4.914 4.049 2.873 1.00 96.06 92 MET A O 1
ATOM 771 N N . TYR A 1 93 ? 4.435 2.043 1.996 1.00 93.88 93 TYR A N 1
ATOM 772 C CA . TYR A 1 93 ? 5.815 1.686 1.696 1.00 93.88 93 TYR A CA 1
ATOM 773 C C . TYR A 1 93 ? 6.016 1.555 0.201 1.00 93.88 93 TYR A C 1
ATOM 775 O O . TYR A 1 93 ? 5.165 0.987 -0.478 1.00 93.88 93 TYR A O 1
ATOM 783 N N . ARG A 1 94 ? 7.173 1.979 -0.305 1.00 91.75 94 ARG A N 1
ATOM 784 C CA . ARG A 1 94 ? 7.595 1.544 -1.635 1.00 91.75 94 ARG A CA 1
ATOM 785 C C . ARG A 1 94 ? 7.844 0.039 -1.588 1.00 91.75 94 ARG A C 1
ATOM 787 O O . ARG A 1 94 ? 8.536 -0.451 -0.691 1.00 91.75 94 ARG A O 1
ATOM 794 N N . CYS A 1 95 ? 7.282 -0.692 -2.538 1.00 89.38 95 CYS A N 1
ATOM 795 C CA . CYS A 1 95 ? 7.496 -2.124 -2.676 1.00 89.38 95 CYS A CA 1
ATOM 796 C C . CYS A 1 95 ? 7.982 -2.465 -4.081 1.00 89.38 95 CYS A C 1
ATOM 798 O O . CYS A 1 95 ? 7.681 -1.770 -5.051 1.00 89.38 95 CYS A O 1
ATOM 800 N N . ARG A 1 96 ? 8.780 -3.527 -4.169 1.00 87.12 96 ARG A N 1
ATOM 801 C CA . ARG A 1 96 ? 9.375 -3.981 -5.426 1.00 87.12 96 ARG A CA 1
ATOM 802 C C . ARG A 1 96 ? 9.606 -5.485 -5.441 1.00 87.12 96 ARG A C 1
ATOM 804 O O . ARG A 1 96 ? 9.866 -6.079 -4.393 1.00 87.12 96 ARG A O 1
ATOM 811 N N . ASP A 1 97 ? 9.549 -6.099 -6.615 1.00 85.00 97 ASP A N 1
ATOM 812 C CA . ASP A 1 97 ? 9.967 -7.477 -6.827 1.00 85.00 97 ASP A CA 1
ATOM 813 C C . ASP A 1 97 ? 11.506 -7.510 -6.892 1.00 85.00 97 ASP A C 1
ATOM 815 O O . ASP A 1 97 ? 12.101 -6.889 -7.773 1.00 85.00 97 ASP A O 1
ATOM 819 N N . PRO A 1 98 ? 12.185 -8.238 -5.991 1.00 76.56 98 PRO A N 1
ATOM 820 C CA . PRO A 1 98 ? 13.643 -8.301 -5.949 1.00 76.56 98 PRO A CA 1
ATOM 821 C C . PRO A 1 98 ? 14.284 -8.965 -7.183 1.00 76.56 98 PRO A C 1
ATOM 823 O O . PRO A 1 98 ? 15.490 -8.817 -7.399 1.00 76.56 98 PRO A O 1
ATOM 826 N N . LEU A 1 99 ? 13.525 -9.738 -7.9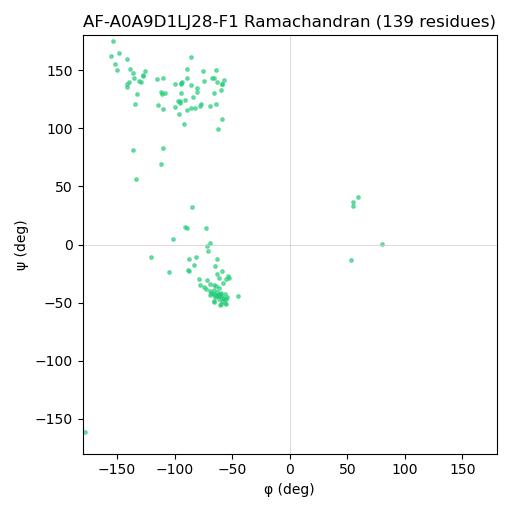67 1.00 73.94 99 LEU A N 1
ATOM 827 C CA . LEU A 1 99 ? 13.969 -10.322 -9.235 1.00 73.94 99 LEU A CA 1
ATOM 828 C C . LEU A 1 99 ? 13.946 -9.290 -10.364 1.00 73.94 99 LEU A C 1
ATOM 830 O O . LEU A 1 99 ? 14.825 -9.325 -11.223 1.00 73.94 99 LEU A O 1
ATOM 834 N N . LEU A 1 100 ? 12.975 -8.374 -10.341 1.00 68.56 100 LEU A N 1
ATOM 835 C CA . LEU A 1 100 ? 12.837 -7.301 -11.331 1.00 68.56 100 LEU A CA 1
ATOM 836 C C . LEU A 1 100 ? 13.621 -6.045 -10.937 1.00 68.56 100 LEU A C 1
ATOM 838 O O . LEU A 1 100 ? 14.058 -5.294 -11.798 1.00 68.56 100 LEU A O 1
ATOM 842 N N . SER A 1 101 ? 13.925 -5.880 -9.646 1.00 61.12 101 SER A N 1
ATOM 843 C CA . SER A 1 101 ? 14.804 -4.824 -9.137 1.00 61.12 101 SER A CA 1
ATOM 844 C C . SER A 1 101 ? 16.283 -5.038 -9.483 1.00 61.12 101 SER A C 1
ATOM 846 O O . SER A 1 101 ? 17.140 -4.266 -9.053 1.00 61.12 101 SER A O 1
ATOM 848 N N . ARG A 1 102 ? 16.623 -6.138 -10.163 1.00 57.91 102 ARG A N 1
ATOM 849 C CA . ARG A 1 102 ? 17.944 -6.345 -10.758 1.00 57.91 102 ARG A CA 1
ATOM 850 C C . ARG A 1 102 ? 17.869 -5.891 -12.210 1.00 57.91 102 ARG A C 1
ATOM 852 O O . ARG A 1 102 ? 16.893 -6.231 -12.873 1.00 57.91 102 ARG A O 1
ATOM 859 N N . PRO A 1 103 ? 18.886 -5.189 -12.733 1.00 54.25 103 PRO A N 1
ATOM 860 C CA . PRO A 1 103 ? 18.885 -4.768 -14.124 1.00 54.25 103 PRO A CA 1
ATOM 861 C C . PRO A 1 103 ? 18.863 -6.013 -15.019 1.00 54.25 103 PRO A C 1
ATOM 863 O O . PRO A 1 103 ? 19.881 -6.675 -15.212 1.00 54.25 103 PRO A O 1
ATOM 866 N N . SER A 1 104 ? 17.682 -6.371 -15.521 1.00 53.50 104 SER A N 1
ATOM 867 C CA . SER A 1 104 ? 17.547 -7.301 -16.635 1.00 53.50 104 SER A CA 1
ATOM 868 C C . SER A 1 104 ? 17.581 -6.487 -17.931 1.00 53.50 104 SER A C 1
ATOM 870 O O . SER A 1 104 ? 17.133 -5.339 -17.926 1.00 53.50 104 SER A O 1
ATOM 872 N N . PRO A 1 105 ? 18.046 -7.058 -19.053 1.00 56.78 105 PRO A N 1
ATOM 873 C CA . PRO A 1 105 ? 18.073 -6.361 -20.340 1.00 56.78 105 PRO A CA 1
ATOM 874 C C . PRO A 1 105 ? 16.699 -5.816 -20.770 1.00 56.78 105 PRO A C 1
ATOM 876 O O . PRO A 1 105 ? 16.622 -4.791 -21.440 1.00 56.78 105 PRO A O 1
ATOM 879 N N . TYR A 1 106 ? 15.611 -6.474 -20.352 1.00 51.75 106 TYR A N 1
ATOM 880 C CA . TYR A 1 106 ? 14.238 -6.031 -20.603 1.00 51.75 106 TYR A CA 1
ATOM 881 C C . TYR A 1 106 ? 13.868 -4.803 -19.753 1.00 51.75 106 TYR A C 1
ATOM 883 O O . TYR A 1 106 ? 13.242 -3.869 -20.248 1.00 51.75 106 TYR A O 1
ATOM 891 N N . PHE A 1 107 ? 14.323 -4.754 -18.495 1.00 51.72 107 PHE A N 1
ATOM 892 C CA . PHE A 1 107 ? 14.146 -3.587 -17.624 1.00 51.72 107 PHE A CA 1
ATOM 893 C C . PHE A 1 107 ? 15.024 -2.414 -18.032 1.00 51.72 107 PHE A C 1
ATOM 895 O O . PHE A 1 107 ? 14.595 -1.280 -17.888 1.00 51.72 107 PHE A O 1
ATOM 902 N N . THR A 1 108 ? 16.203 -2.649 -18.611 1.00 52.75 108 THR A N 1
ATOM 903 C CA . THR A 1 108 ? 17.067 -1.573 -19.124 1.00 52.75 108 THR A CA 1
ATOM 904 C C . THR A 1 108 ? 16.397 -0.765 -20.244 1.00 52.75 108 THR A C 1
ATOM 906 O O . THR A 1 108 ? 16.663 0.425 -20.369 1.00 52.75 108 THR A O 1
ATOM 909 N N . LEU A 1 109 ? 15.491 -1.376 -21.019 1.00 51.47 109 LEU A N 1
ATOM 910 C CA . LEU A 1 109 ? 14.711 -0.694 -22.062 1.00 51.47 109 LEU A CA 1
ATOM 911 C C . LEU A 1 109 ? 13.530 0.120 -21.498 1.00 51.47 109 LEU A C 1
ATOM 913 O O . LEU A 1 109 ? 13.162 1.136 -22.081 1.00 51.47 109 LEU A O 1
ATOM 917 N N . LEU A 1 110 ? 12.956 -0.298 -20.363 1.00 51.44 110 LEU A N 1
ATOM 918 C CA . LEU A 1 110 ? 11.881 0.421 -19.659 1.00 51.44 110 LEU A CA 1
ATOM 919 C C . LEU A 1 110 ? 12.415 1.472 -18.666 1.00 51.44 110 LEU A C 1
ATOM 921 O O . LEU A 1 110 ? 11.724 2.444 -18.372 1.00 51.44 110 LEU A O 1
ATOM 925 N N . ALA A 1 111 ? 13.660 1.318 -18.206 1.00 54.03 111 ALA A N 1
ATOM 926 C CA . ALA A 1 111 ? 14.391 2.221 -17.311 1.00 54.03 111 ALA A CA 1
ATOM 927 C C . ALA A 1 111 ? 14.856 3.528 -17.984 1.00 54.03 111 ALA A C 1
ATOM 929 O O . ALA A 1 111 ? 15.690 4.246 -17.440 1.00 54.03 111 ALA A O 1
ATOM 930 N N . ALA A 1 112 ? 14.327 3.857 -19.166 1.00 55.09 112 ALA A N 1
ATOM 931 C CA . ALA A 1 112 ? 14.552 5.150 -19.807 1.00 55.09 112 ALA A CA 1
ATOM 932 C C . ALA A 1 112 ? 13.822 6.309 -19.096 1.00 55.09 112 ALA A C 1
ATOM 934 O O . ALA A 1 112 ? 14.012 7.463 -19.479 1.00 55.09 112 ALA A O 1
ATOM 935 N N . ARG A 1 113 ? 12.994 6.022 -18.080 1.00 64.06 113 ARG A N 1
ATOM 936 C CA . ARG A 1 113 ? 12.368 7.053 -17.250 1.00 64.06 113 ARG A CA 1
ATOM 937 C C . ARG A 1 113 ? 13.365 7.669 -16.285 1.00 64.06 113 ARG A C 1
ATOM 939 O O . ARG A 1 113 ? 14.210 6.995 -15.699 1.00 64.06 113 ARG A O 1
ATOM 946 N N . SER A 1 114 ? 13.249 8.978 -16.122 1.00 73.94 114 SER A N 1
ATOM 947 C CA . SER A 1 114 ? 14.082 9.700 -15.170 1.00 73.94 114 SER A CA 1
ATOM 948 C C . SER A 1 114 ? 13.601 9.436 -13.732 1.00 73.94 114 SER A C 1
ATOM 950 O O . SER A 1 114 ? 12.397 9.274 -13.514 1.00 73.94 114 SER A O 1
ATOM 952 N N . PRO A 1 115 ? 14.490 9.448 -12.722 1.00 77.38 115 PRO A N 1
ATOM 953 C CA . PRO A 1 115 ? 14.093 9.320 -11.316 1.00 77.38 115 PRO A CA 1
ATOM 954 C C . PRO A 1 115 ? 13.008 10.323 -10.887 1.00 77.38 115 PRO A C 1
ATOM 956 O O . PRO A 1 115 ? 12.200 10.035 -10.007 1.00 77.38 115 PRO A O 1
ATOM 959 N N . GLN A 1 116 ? 12.967 11.498 -11.525 1.00 82.00 116 GLN A N 1
ATOM 960 C CA . GLN A 1 116 ? 11.950 12.520 -11.284 1.00 82.00 116 GLN A CA 1
ATOM 961 C C . GLN A 1 116 ? 10.545 12.062 -11.700 1.00 82.00 116 GLN A C 1
ATOM 963 O O . GLN A 1 116 ? 9.577 12.356 -11.001 1.00 82.00 116 GLN A O 1
ATOM 968 N N . GLU A 1 117 ? 10.420 11.340 -12.816 1.00 81.88 117 GLU A N 1
ATOM 969 C CA . GLU A 1 117 ? 9.133 10.819 -13.293 1.00 81.88 117 GLU A CA 1
ATOM 970 C C . GLU A 1 117 ? 8.607 9.717 -12.371 1.00 81.88 117 GLU A C 1
ATOM 972 O O . GLU A 1 117 ? 7.418 9.683 -12.062 1.00 81.88 117 GLU A O 1
ATOM 977 N N . GLU A 1 118 ? 9.491 8.845 -11.881 1.00 80.50 118 GLU A N 1
ATOM 978 C CA . GLU A 1 118 ? 9.131 7.806 -10.911 1.00 80.50 118 GLU A CA 1
ATOM 979 C C . GLU A 1 118 ? 8.645 8.401 -9.586 1.00 80.50 118 GLU A C 1
ATOM 981 O O . GLU A 1 118 ? 7.676 7.922 -8.988 1.00 80.50 118 GLU A O 1
ATOM 986 N N . GLU A 1 119 ? 9.303 9.461 -9.115 1.00 84.31 119 GLU A N 1
ATOM 987 C CA . GLU A 1 119 ? 8.901 10.149 -7.894 1.00 84.31 119 GLU A CA 1
ATOM 988 C C . GLU A 1 119 ? 7.564 10.880 -8.064 1.00 84.31 119 GLU A C 1
ATOM 990 O O . GLU A 1 119 ? 6.713 10.798 -7.177 1.00 84.31 119 GLU A O 1
ATOM 995 N N . ALA A 1 120 ? 7.347 11.542 -9.204 1.00 88.06 120 ALA A N 1
ATOM 996 C CA . ALA A 1 120 ? 6.080 12.200 -9.517 1.00 88.06 120 ALA A CA 1
ATOM 997 C C . ALA A 1 120 ? 4.916 11.200 -9.571 1.00 88.06 120 ALA A C 1
ATOM 999 O O . ALA A 1 120 ? 3.872 11.440 -8.967 1.00 88.06 120 ALA A O 1
ATOM 1000 N N . GLU A 1 121 ? 5.114 10.052 -10.222 1.00 88.06 121 GLU A N 1
ATOM 1001 C CA . GLU A 1 121 ? 4.104 8.995 -10.289 1.00 88.06 121 GLU A CA 1
ATOM 1002 C C . GLU A 1 121 ? 3.805 8.409 -8.901 1.00 88.06 121 GLU A C 1
ATOM 1004 O O . GLU A 1 121 ? 2.642 8.278 -8.522 1.00 88.06 121 GLU A O 1
ATOM 1009 N N . THR A 1 122 ? 4.846 8.131 -8.101 1.00 89.50 122 THR A N 1
ATOM 1010 C CA . THR A 1 122 ? 4.677 7.648 -6.718 1.00 89.50 122 THR A CA 1
ATOM 1011 C C . THR A 1 122 ? 3.832 8.626 -5.895 1.00 89.50 122 THR A C 1
ATOM 1013 O O . THR A 1 122 ? 2.958 8.198 -5.142 1.00 89.50 122 THR A O 1
ATOM 1016 N N . ARG A 1 123 ? 4.072 9.938 -6.038 1.00 91.12 123 ARG A N 1
ATOM 1017 C CA . ARG A 1 123 ? 3.302 10.979 -5.339 1.00 91.12 123 ARG A CA 1
ATOM 1018 C C . ARG A 1 123 ? 1.850 11.026 -5.804 1.00 91.12 123 ARG A C 1
ATOM 1020 O O . ARG A 1 123 ? 0.963 11.087 -4.965 1.00 91.12 123 ARG A O 1
ATOM 1027 N N . GLN A 1 124 ? 1.598 10.927 -7.108 1.00 92.12 124 GLN A N 1
ATOM 1028 C CA . GLN A 1 124 ? 0.232 10.901 -7.638 1.00 92.12 124 GLN A CA 1
ATOM 1029 C C . GLN A 1 124 ? -0.562 9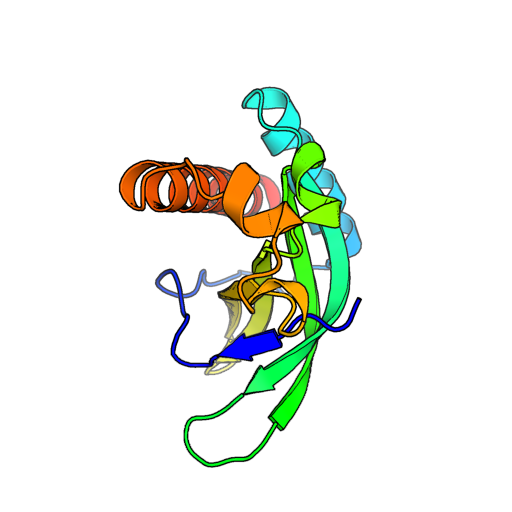.699 -7.101 1.00 92.12 124 GLN A C 1
ATOM 1031 O O . GLN A 1 124 ? -1.713 9.848 -6.694 1.00 92.12 124 GLN A O 1
ATOM 1036 N N . MET A 1 125 ? 0.060 8.518 -7.036 1.00 93.06 125 MET A N 1
ATOM 1037 C CA . MET A 1 125 ? -0.552 7.345 -6.406 1.00 93.06 125 MET A CA 1
ATOM 1038 C C . MET A 1 125 ? -0.815 7.571 -4.916 1.00 93.06 125 MET A C 1
ATOM 1040 O O . MET A 1 125 ? -1.874 7.193 -4.416 1.00 93.06 125 MET A O 1
ATOM 1044 N N . GLU A 1 126 ? 0.141 8.171 -4.198 1.00 93.12 126 GLU 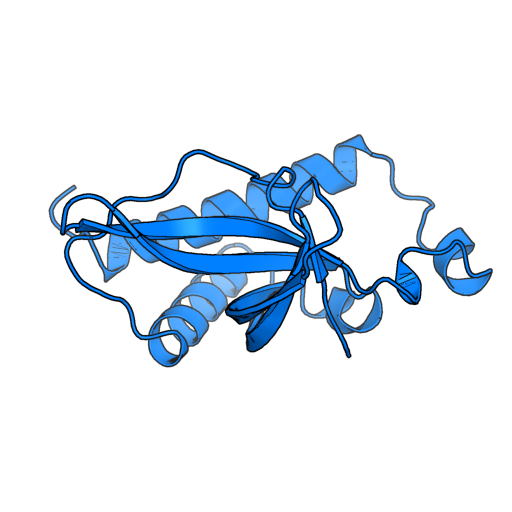A N 1
ATOM 1045 C CA . GLU A 1 126 ? -0.039 8.509 -2.786 1.00 93.12 126 GLU A CA 1
ATOM 1046 C C . GLU A 1 126 ? -1.250 9.425 -2.581 1.00 93.12 126 GLU A C 1
ATOM 1048 O O . GLU A 1 126 ? -2.076 9.150 -1.708 1.00 93.12 126 GLU A O 1
ATOM 1053 N N . ASP A 1 127 ? -1.385 10.466 -3.399 1.00 94.31 127 ASP A N 1
ATOM 1054 C CA . ASP A 1 127 ? -2.488 11.422 -3.321 1.00 94.31 127 ASP A CA 1
ATOM 1055 C C . ASP A 1 127 ? -3.842 10.747 -3.573 1.00 94.31 127 ASP A C 1
ATOM 1057 O O . ASP A 1 127 ? -4.782 10.953 -2.802 1.00 94.31 127 ASP A O 1
ATOM 1061 N N . ILE A 1 128 ? -3.932 9.869 -4.579 1.00 94.88 128 ILE A N 1
ATOM 1062 C CA . ILE A 1 128 ? -5.138 9.071 -4.853 1.00 94.88 128 ILE A CA 1
ATOM 1063 C C . ILE A 1 128 ? -5.533 8.243 -3.624 1.00 94.88 128 ILE A C 1
ATOM 1065 O O . ILE A 1 128 ? -6.695 8.249 -3.212 1.00 94.88 128 ILE A O 1
ATOM 1069 N N . ILE A 1 129 ? -4.570 7.564 -2.997 1.00 94.31 129 ILE A N 1
ATOM 1070 C CA . ILE A 1 129 ? -4.810 6.723 -1.817 1.00 94.31 129 ILE A CA 1
ATOM 1071 C C . ILE A 1 129 ? -5.240 7.576 -0.619 1.00 94.31 129 ILE A C 1
ATOM 1073 O O . ILE A 1 129 ? -6.175 7.213 0.093 1.00 94.31 129 ILE A O 1
ATOM 1077 N N . ARG A 1 130 ? -4.597 8.726 -0.395 1.00 93.44 130 ARG A N 1
ATOM 1078 C CA . ARG A 1 130 ? -4.967 9.654 0.684 1.00 93.44 130 ARG A CA 1
ATOM 1079 C C . ARG A 1 130 ? -6.385 10.181 0.518 1.00 93.44 130 ARG A C 1
ATOM 1081 O O . ARG A 1 130 ? -7.137 10.178 1.488 1.00 93.44 130 ARG A O 1
ATOM 1088 N N . CYS A 1 131 ? -6.746 10.610 -0.689 1.00 92.88 131 CYS A N 1
ATOM 1089 C CA . CYS A 1 131 ? -8.098 11.068 -0.997 1.00 92.88 131 CYS A CA 1
ATOM 1090 C C . CYS A 1 131 ? -9.121 9.945 -0.797 1.00 92.88 131 CYS A C 1
ATOM 1092 O O . CYS A 1 131 ? -10.124 10.169 -0.125 1.00 92.88 131 CYS A O 1
ATOM 1094 N N . SER A 1 132 ? -8.807 8.733 -1.268 1.00 93.06 132 SER A N 1
ATOM 1095 C CA . SER A 1 132 ? -9.640 7.537 -1.081 1.00 93.06 132 SER A CA 1
ATOM 1096 C C . SER A 1 132 ? -9.931 7.264 0.395 1.00 93.06 132 SER A C 1
ATOM 1098 O O . SER A 1 132 ? -11.076 7.033 0.775 1.00 93.06 132 SER A O 1
ATOM 1100 N N . VAL A 1 133 ? -8.897 7.314 1.244 1.00 92.31 133 VAL A N 1
ATOM 1101 C CA . VAL A 1 133 ? -9.048 7.096 2.689 1.00 92.31 133 VAL A CA 1
ATOM 1102 C C . VAL A 1 133 ? -9.882 8.205 3.325 1.00 92.31 133 VAL A C 1
ATOM 1104 O O . VAL A 1 133 ? -10.834 7.908 4.043 1.00 92.31 133 VAL A O 1
ATOM 1107 N N . ARG A 1 134 ? -9.552 9.469 3.042 1.00 90.38 134 ARG A N 1
ATOM 1108 C CA . ARG A 1 134 ? -10.230 10.619 3.647 1.00 90.38 134 ARG A CA 1
ATOM 1109 C C . ARG A 1 134 ? -11.724 10.622 3.330 1.00 90.38 134 ARG A C 1
ATOM 1111 O O . ARG A 1 134 ? -12.539 10.714 4.234 1.00 90.38 134 ARG A O 1
ATOM 1118 N N . GLU A 1 135 ? -12.080 10.495 2.057 1.00 89.25 135 GLU A N 1
ATOM 1119 C CA . GLU A 1 135 ? -13.464 10.674 1.609 1.00 89.25 135 GLU A CA 1
ATOM 1120 C C . GLU A 1 135 ? -14.399 9.550 2.079 1.00 89.25 135 GLU A C 1
ATOM 1122 O O . GLU A 1 135 ? -15.557 9.810 2.395 1.00 89.25 135 GLU A O 1
ATOM 1127 N N . TYR A 1 136 ? -13.899 8.315 2.183 1.00 87.56 136 TYR A N 1
ATOM 1128 C CA . TYR A 1 136 ? -14.743 7.150 2.475 1.00 87.56 136 TYR A CA 1
ATOM 1129 C C . TYR A 1 136 ? -14.632 6.626 3.907 1.00 87.56 136 TYR A C 1
ATOM 1131 O O . TYR A 1 136 ? -15.558 5.974 4.388 1.00 87.56 136 TYR A O 1
ATOM 1139 N N . PHE A 1 137 ? -13.522 6.888 4.598 1.00 85.25 137 PHE A N 1
ATOM 1140 C CA . PHE A 1 137 ? -13.268 6.342 5.935 1.00 85.25 137 PHE A CA 1
ATOM 1141 C C . PHE A 1 137 ? -13.077 7.424 7.007 1.00 85.25 137 PHE A C 1
ATOM 1143 O O . PHE A 1 137 ? -13.107 7.108 8.201 1.00 85.25 137 PHE A O 1
ATOM 1150 N N . GLU A 1 138 ? -12.934 8.693 6.608 1.00 79.44 138 GLU A N 1
ATOM 1151 C CA . GLU A 1 138 ? -12.812 9.843 7.515 1.00 79.44 138 GLU A CA 1
ATOM 1152 C C . GLU A 1 138 ? -13.712 11.031 7.104 1.00 79.44 138 GLU A C 1
ATOM 1154 O O . GLU A 1 138 ? -13.219 12.145 6.934 1.00 79.44 138 GLU A O 1
ATOM 1159 N N . PRO A 1 139 ? -15.040 10.844 6.978 1.00 60.78 139 PRO A N 1
ATOM 1160 C CA . PRO A 1 139 ? -15.947 11.862 6.432 1.00 60.78 139 PRO A CA 1
ATOM 1161 C C . PRO A 1 139 ? -16.154 13.108 7.321 1.00 60.78 139 PRO A C 1
ATOM 1163 O O . PRO A 1 139 ? -16.928 13.989 6.960 1.00 60.78 139 PRO A O 1
ATOM 1166 N N . GLU A 1 140 ? -15.505 13.199 8.487 1.00 61.78 140 GLU A N 1
ATOM 1167 C CA . GLU A 1 140 ? -15.620 14.339 9.416 1.00 61.78 140 GLU A CA 1
ATOM 1168 C C . GLU A 1 140 ? -14.599 15.473 9.144 1.00 61.78 140 GLU A C 1
ATOM 1170 O O . GLU A 1 140 ? -14.441 16.367 9.979 1.00 61.78 140 GLU A O 1
ATOM 1175 N N . TYR A 1 141 ? -13.938 15.465 7.976 1.00 48.56 141 TYR A N 1
ATOM 1176 C CA . TYR A 1 141 ? -13.063 16.538 7.470 1.00 48.56 141 TYR A CA 1
ATOM 1177 C C . TYR A 1 141 ? -13.516 17.102 6.123 1.00 48.56 141 TYR A C 1
ATOM 1179 O O . TYR A 1 141 ? -13.824 16.300 5.215 1.00 48.56 141 TYR A O 1
#

Organism: NCBI:txid2840774

Sequence (141 aa):
MRMEANTNDLLCKPISLSAPIDFTVLKEIIGFFGHENRMELWAEPESIRFRKWTFFSFFRPALLVFPDWRIHQGEGIALLQKERKGSPQLWMYRCRDPLLSRPSPYFTLLAARSPQEEEAETRQMEDIIRCSVREYFEPEY

Foldseek 3Di:
DAKEFEPVQFPDDWAWFPDDDDLVVLQVLLQVLCVVVVFRKHKDFDWHWYDYPPRDIDTDTWIWIDGPVCPVLFWTWTWGWDDDPNIIITTIGTMGDPVNVPDDVVVVVVVPDDPVVVSVRRVVSVVSSVCSCCVPGPVVD

Solvent-accessible surface area (backbone atoms only — not comparable to full-atom values): 7854 Å² total; per-residue (Å²): 135,73,42,35,29,43,73,82,37,53,74,59,82,64,41,77,40,87,57,84,78,59,57,73,61,50,33,55,45,36,30,51,48,17,47,79,68,78,43,53,36,41,55,47,80,42,75,34,38,36,38,47,98,73,89,49,68,49,74,41,74,25,36,38,37,29,49,51,95,35,65,88,58,38,52,37,38,32,39,33,77,45,75,56,97,90,38,33,27,45,35,47,23,46,27,32,20,70,79,59,74,40,92,40,80,73,50,60,68,68,58,76,63,53,74,67,57,57,51,51,51,53,50,54,54,48,51,41,47,52,50,41,46,38,67,75,64,42,72,92,113

Radius of gyration: 15.07 Å; Cα contacts (8 Å, |Δi|>4): 242; chains: 1; bounding box: 35×29×43 Å

pLDDT: mean 83.86, std 12.82, range [48.56, 96.06]

Mean predicted aligned error: 6.39 Å

Secondary structure (DSSP, 8-state):
---EEEEEEE-SPPEE-SSPPPHHHHHHHHHHHHHHTT--EEEEEEEEEEEPSSS-EEEEEEEEEEEGGGGGGTEEEEEEEEEETTEEEEEEEEEE-TTTSS--HHHHHHTTS-HHHHHHHHHHHHHHHHHHHHHHH-TT-

Nearest PDB structures (foldseek):
  5xnl-assembly1_p  TM=3.923E-01  e=8.239E-02  Pisum sativum
  7piw-assembly1_P1  TM=4.241E-01  e=1.986E-01  Dunaliella salina
  8bd3-assembly1_f1  TM=4.427E-01  e=4.514E-01  Chlorella ohadii
  6kac-assembly1_p  TM=4.061E-01  e=5.382E-01  Chlamydomonas reinhardtii
  8z9d-assembly1_PP  TM=4.260E-01  e=1.088E+00  Spinacia oleracea